Protein AF-A0A099F332-F1 (afdb_monomer_lite)

Structure (mmCIF, N/CA/C/O backbone):
data_AF-A0A099F332-F1
#
_entry.id   AF-A0A099F332-F1
#
loop_
_atom_site.group_PDB
_atom_site.id
_atom_site.type_symbol
_atom_site.label_atom_id
_atom_site.label_alt_id
_atom_site.label_comp_id
_atom_site.label_asym_id
_atom_site.label_entity_id
_atom_site.label_seq_id
_atom_site.pdbx_PDB_ins_code
_atom_site.Cartn_x
_atom_site.Cartn_y
_atom_site.Cartn_z
_atom_site.occupancy
_atom_site.B_iso_or_equiv
_atom_site.auth_seq_id
_atom_site.auth_comp_id
_atom_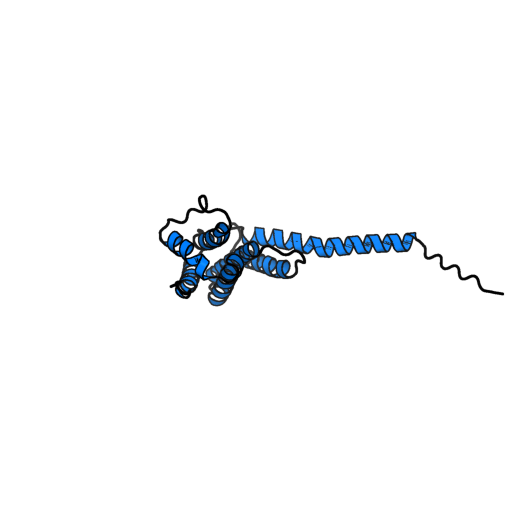site.auth_asym_id
_atom_site.auth_atom_id
_atom_site.pdbx_PDB_model_num
ATOM 1 N N . MET A 1 1 ? 42.361 -20.657 -58.021 1.00 53.88 1 MET A N 1
ATOM 2 C CA . MET A 1 1 ? 42.423 -19.259 -57.541 1.00 53.88 1 MET A CA 1
ATOM 3 C C . MET A 1 1 ? 41.518 -19.147 -56.319 1.00 53.88 1 MET A C 1
ATOM 5 O O . MET A 1 1 ? 40.319 -19.327 -56.491 1.00 53.88 1 MET A O 1
ATOM 9 N N . PRO A 1 2 ? 42.044 -18.979 -55.094 1.00 62.38 2 PRO A N 1
ATOM 10 C CA . PRO A 1 2 ? 41.198 -18.868 -53.909 1.00 62.38 2 PRO A CA 1
ATOM 11 C C . PRO A 1 2 ? 40.538 -17.484 -53.859 1.00 62.38 2 PRO A C 1
ATOM 13 O O . PRO A 1 2 ? 41.222 -16.461 -53.883 1.00 62.38 2 PRO A O 1
ATOM 16 N N . ALA A 1 3 ? 39.205 -17.461 -53.815 1.00 67.56 3 ALA A N 1
ATOM 17 C CA . ALA A 1 3 ? 38.423 -16.249 -53.619 1.00 67.56 3 ALA A CA 1
ATOM 18 C C . ALA A 1 3 ? 38.691 -15.701 -52.210 1.00 67.56 3 ALA A C 1
ATOM 20 O O . ALA A 1 3 ? 38.393 -16.351 -51.207 1.00 67.56 3 ALA A O 1
ATOM 21 N N . ARG A 1 4 ? 39.300 -14.516 -52.140 1.00 68.75 4 ARG A N 1
ATOM 22 C CA . ARG A 1 4 ? 39.545 -13.798 -50.890 1.00 68.75 4 ARG A CA 1
ATOM 23 C C . ARG A 1 4 ? 38.209 -13.193 -50.441 1.00 68.75 4 ARG A C 1
ATOM 25 O O . ARG A 1 4 ? 37.752 -12.207 -51.004 1.00 68.75 4 ARG A O 1
ATOM 32 N N . LEU A 1 5 ? 37.543 -13.851 -49.494 1.00 67.38 5 LEU A N 1
ATOM 33 C CA . LEU A 1 5 ? 36.341 -13.336 -48.840 1.00 67.38 5 LEU A CA 1
ATOM 34 C C . LEU A 1 5 ? 36.751 -12.255 -47.836 1.00 67.38 5 LEU A C 1
ATOM 36 O O . LEU A 1 5 ? 37.208 -12.555 -46.732 1.00 67.38 5 LEU A O 1
ATOM 40 N N . ASP A 1 6 ? 36.588 -10.995 -48.228 1.00 66.81 6 ASP A N 1
ATOM 41 C CA . ASP A 1 6 ? 36.755 -9.851 -47.336 1.00 66.81 6 ASP A CA 1
ATOM 42 C C . ASP A 1 6 ? 35.558 -9.771 -46.375 1.00 66.81 6 ASP A C 1
ATOM 44 O O . ASP A 1 6 ? 34.560 -9.092 -46.609 1.00 66.81 6 ASP A O 1
ATOM 48 N N . HIS A 1 7 ? 35.654 -10.492 -45.259 1.00 62.59 7 HIS A N 1
ATOM 49 C CA . HIS A 1 7 ? 34.724 -10.392 -44.133 1.00 62.59 7 HIS A CA 1
ATOM 50 C C . HIS A 1 7 ? 35.065 -9.195 -43.233 1.00 62.59 7 HIS A C 1
ATOM 52 O O . HIS A 1 7 ? 35.251 -9.336 -42.026 1.00 62.59 7 HIS A O 1
ATOM 58 N N . THR A 1 8 ? 35.150 -7.989 -43.794 1.00 69.06 8 THR A N 1
ATOM 59 C CA . THR A 1 8 ? 35.206 -6.759 -42.996 1.00 69.06 8 THR A CA 1
ATOM 60 C C . THR A 1 8 ? 33.786 -6.244 -42.802 1.00 69.06 8 THR A C 1
ATOM 62 O O . THR A 1 8 ? 33.283 -5.386 -43.523 1.00 69.06 8 THR A O 1
ATOM 65 N N . LEU A 1 9 ? 33.088 -6.787 -41.800 1.00 67.75 9 LEU A N 1
ATOM 66 C CA . LEU A 1 9 ? 31.866 -6.139 -41.329 1.00 67.75 9 LEU A CA 1
ATOM 67 C C . LEU A 1 9 ? 32.224 -4.704 -40.903 1.00 67.75 9 LEU A C 1
ATOM 69 O O . LEU A 1 9 ? 33.174 -4.522 -40.135 1.00 67.75 9 LEU A O 1
ATOM 73 N N . PRO A 1 10 ? 31.500 -3.673 -41.378 1.00 82.19 10 PRO A N 1
ATOM 74 C CA . PRO A 1 10 ? 31.839 -2.293 -41.077 1.00 82.19 10 PRO A CA 1
ATOM 75 C C . PRO A 1 10 ? 31.659 -2.068 -39.577 1.00 82.19 10 PRO A C 1
ATOM 77 O O . PRO A 1 10 ? 30.537 -2.019 -39.069 1.00 82.19 10 PRO A O 1
ATOM 80 N N . VAL A 1 11 ? 32.777 -1.920 -38.866 1.00 82.12 11 VAL A N 1
ATOM 81 C CA . VAL A 1 11 ? 32.850 -1.729 -37.407 1.00 82.12 11 VAL A CA 1
ATOM 82 C C . VAL A 1 11 ? 31.891 -0.626 -36.928 1.00 82.12 11 VAL A C 1
ATOM 84 O O . VAL A 1 11 ? 31.310 -0.727 -35.848 1.00 82.12 11 VAL A O 1
ATOM 87 N N . GLY A 1 12 ? 31.643 0.394 -37.759 1.00 87.62 12 GLY A N 1
ATOM 88 C CA . GLY A 1 12 ? 30.670 1.456 -37.487 1.00 87.62 12 GLY A CA 1
ATOM 89 C C . GLY A 1 12 ? 29.224 0.968 -37.324 1.00 87.62 12 GLY A C 1
ATOM 90 O O . GLY A 1 12 ? 28.530 1.420 -36.415 1.00 87.62 12 GLY A O 1
ATOM 91 N N . ARG A 1 13 ? 28.773 -0.002 -38.133 1.00 88.38 13 ARG A N 1
ATOM 92 C CA . ARG A 1 13 ? 27.402 -0.537 -38.062 1.00 88.38 13 ARG A CA 1
ATOM 93 C C . ARG A 1 13 ? 27.186 -1.321 -36.770 1.00 88.38 13 ARG A C 1
ATOM 95 O O . ARG A 1 13 ? 26.155 -1.155 -36.131 1.00 88.38 13 ARG A O 1
ATOM 102 N N . ILE A 1 14 ? 28.168 -2.123 -36.357 1.00 90.94 14 ILE A N 1
ATOM 103 C CA . ILE A 1 14 ? 28.090 -2.893 -35.106 1.00 90.94 14 ILE A CA 1
ATOM 104 C C . ILE A 1 14 ? 28.027 -1.943 -33.902 1.00 90.94 14 ILE A C 1
ATOM 106 O O . ILE A 1 14 ? 27.137 -2.078 -33.066 1.00 90.94 14 ILE A O 1
ATOM 110 N N . ARG A 1 15 ? 28.905 -0.930 -33.841 1.00 92.00 15 ARG A N 1
ATOM 111 C CA . ARG A 1 15 ? 28.905 0.067 -32.751 1.00 92.00 15 ARG A CA 1
ATOM 112 C C . ARG A 1 15 ? 27.580 0.823 -32.658 1.00 92.00 15 ARG A C 1
ATOM 114 O O . ARG A 1 15 ? 27.084 1.029 -31.555 1.00 92.00 15 ARG A O 1
ATOM 121 N N . PHE A 1 16 ? 26.991 1.192 -33.794 1.00 93.50 16 PHE A N 1
ATOM 122 C CA . PHE A 1 16 ? 25.680 1.839 -33.828 1.00 93.50 16 PHE A CA 1
ATOM 123 C C . PHE A 1 16 ? 24.588 0.967 -33.193 1.00 93.50 16 PHE A C 1
ATOM 125 O O . PHE A 1 16 ? 23.904 1.417 -32.276 1.00 93.50 16 PHE A O 1
ATOM 132 N N . TRP A 1 17 ? 24.462 -0.295 -33.613 1.00 95.25 17 TRP A N 1
ATOM 133 C CA . TRP A 1 17 ? 23.445 -1.198 -33.061 1.00 95.25 17 TRP A CA 1
ATOM 134 C C . TRP A 1 17 ? 23.666 -1.513 -31.581 1.00 95.25 17 TRP A C 1
ATOM 136 O O . TRP A 1 17 ? 22.691 -1.632 -30.844 1.00 95.25 17 TRP A O 1
ATOM 146 N N . LEU A 1 18 ? 24.920 -1.576 -31.124 1.00 96.62 18 LEU A N 1
ATOM 147 C CA . LEU A 1 18 ? 25.229 -1.709 -29.699 1.00 96.62 18 LEU A CA 1
ATOM 148 C C . LEU A 1 18 ? 24.744 -0.498 -28.892 1.00 96.62 18 LEU A C 1
ATOM 150 O O . LEU A 1 18 ? 24.136 -0.680 -27.841 1.00 96.62 18 LEU A O 1
ATOM 154 N N . MET A 1 19 ? 24.954 0.727 -29.387 1.00 97.25 19 MET A N 1
ATOM 155 C CA . MET A 1 19 ? 24.460 1.938 -28.718 1.00 97.25 19 MET A CA 1
ATOM 156 C C . MET A 1 19 ? 22.929 1.991 -28.687 1.00 97.25 19 MET A C 1
ATOM 158 O O . MET A 1 19 ? 22.351 2.287 -27.644 1.00 97.25 19 MET A O 1
ATOM 162 N N . VAL A 1 20 ? 22.268 1.655 -29.800 1.00 97.62 20 VAL A N 1
ATOM 163 C CA . VAL A 1 20 ? 20.799 1.581 -29.861 1.00 97.62 20 VAL A CA 1
ATOM 164 C C . VAL A 1 20 ? 20.272 0.521 -28.894 1.00 97.62 20 VAL A C 1
ATOM 166 O O . VAL A 1 20 ? 19.370 0.804 -28.110 1.00 97.62 20 VAL A O 1
ATOM 169 N N . GLY A 1 21 ? 20.865 -0.675 -28.892 1.00 97.25 21 GLY A N 1
ATOM 170 C CA . GLY A 1 21 ? 20.499 -1.749 -27.970 1.00 97.25 21 GLY A CA 1
ATOM 171 C C . GLY A 1 21 ? 20.653 -1.334 -26.507 1.00 97.25 21 GLY A C 1
ATOM 172 O O . GLY A 1 21 ? 19.733 -1.528 -25.716 1.00 97.25 21 GLY A O 1
ATOM 173 N N . ALA A 1 22 ? 21.769 -0.689 -26.154 1.00 97.00 22 ALA A N 1
ATOM 174 C CA . ALA A 1 22 ? 22.001 -0.173 -24.807 1.00 97.00 22 ALA A CA 1
ATOM 175 C C . ALA A 1 22 ? 20.971 0.897 -24.403 1.00 97.00 22 ALA A C 1
ATOM 177 O O . ALA A 1 22 ? 20.442 0.846 -23.293 1.00 97.00 22 ALA A O 1
ATOM 178 N N . ALA A 1 23 ? 20.637 1.828 -25.302 1.00 97.25 23 ALA A N 1
ATOM 179 C CA . ALA A 1 23 ? 19.633 2.860 -25.049 1.00 97.25 23 ALA A CA 1
ATOM 180 C C . ALA A 1 23 ? 18.226 2.268 -24.848 1.00 97.25 23 ALA A C 1
ATOM 182 O O . ALA A 1 23 ? 17.510 2.676 -23.932 1.00 97.25 23 ALA A O 1
ATOM 183 N N . VAL A 1 24 ? 17.843 1.273 -25.655 1.00 96.88 24 VAL A N 1
ATOM 184 C CA . VAL A 1 24 ? 16.559 0.569 -25.517 1.00 96.88 24 VAL A CA 1
ATOM 185 C C . VAL A 1 24 ? 16.496 -0.192 -24.195 1.00 96.88 24 VAL A C 1
ATOM 187 O O . VAL A 1 24 ? 15.514 -0.060 -23.466 1.00 96.88 24 VAL A O 1
ATOM 190 N N . LEU A 1 25 ? 17.545 -0.938 -23.839 1.00 94.94 25 LEU A N 1
ATOM 191 C CA . LEU A 1 25 ? 17.612 -1.649 -22.559 1.00 94.94 25 LEU A CA 1
ATOM 192 C C . LEU A 1 25 ? 17.530 -0.684 -21.373 1.00 94.94 25 LEU A C 1
ATOM 194 O O . LEU A 1 25 ? 16.776 -0.931 -20.433 1.00 94.94 25 LEU A O 1
ATOM 198 N N . PHE A 1 26 ? 18.246 0.440 -21.437 1.00 94.00 26 PHE A N 1
ATOM 199 C CA . PHE A 1 26 ? 18.165 1.478 -20.416 1.00 94.00 26 PHE A CA 1
ATOM 200 C C . PHE A 1 26 ? 16.735 2.012 -20.274 1.00 94.00 26 PHE A C 1
ATOM 202 O O . PHE A 1 26 ? 16.216 2.069 -19.161 1.00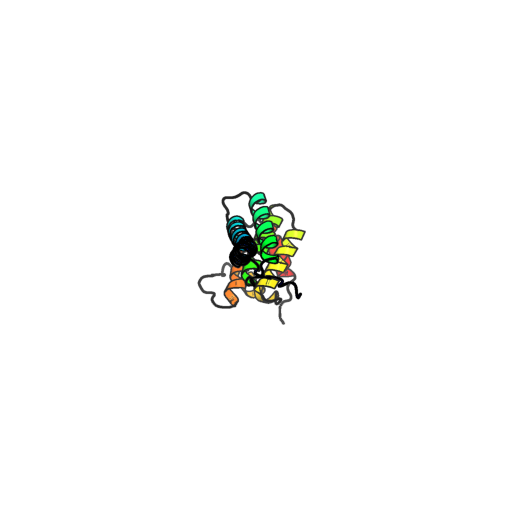 94.00 26 PHE A O 1
ATOM 209 N N . ALA A 1 27 ? 16.064 2.338 -21.382 1.00 94.12 27 ALA A N 1
ATOM 210 C CA . ALA A 1 27 ? 14.687 2.825 -21.356 1.00 94.12 27 ALA A CA 1
ATOM 211 C C . ALA A 1 27 ? 13.709 1.786 -20.778 1.00 94.12 27 ALA A C 1
ATOM 213 O O . ALA A 1 27 ? 12.870 2.137 -19.947 1.00 94.12 27 ALA A O 1
ATOM 214 N N . LEU A 1 28 ? 13.846 0.508 -21.154 1.00 91.06 28 LEU A N 1
ATOM 215 C CA . LEU A 1 28 ? 13.007 -0.585 -20.647 1.00 91.06 28 LEU A CA 1
ATOM 216 C C . LEU A 1 28 ? 13.169 -0.810 -19.141 1.00 91.06 28 LEU A C 1
ATOM 218 O O . LEU A 1 28 ? 12.212 -1.197 -18.479 1.00 91.06 28 LEU A O 1
ATOM 222 N N . VAL A 1 29 ? 14.354 -0.556 -18.588 1.00 88.88 29 VAL A N 1
ATOM 223 C CA . VAL A 1 29 ? 14.613 -0.683 -17.148 1.00 88.88 29 VAL A CA 1
ATOM 224 C C . VAL A 1 29 ? 14.202 0.579 -16.385 1.00 88.88 29 VAL A C 1
ATOM 226 O O . VAL A 1 29 ? 13.619 0.498 -15.302 1.00 88.88 29 VAL A O 1
ATOM 229 N N . TRP A 1 30 ? 14.495 1.756 -16.935 1.00 91.31 30 TRP A N 1
ATOM 230 C CA . TRP A 1 30 ? 14.353 3.028 -16.232 1.00 91.31 30 TRP A CA 1
ATOM 231 C C . TRP A 1 30 ? 12.918 3.563 -16.231 1.00 91.31 30 TRP A C 1
ATOM 233 O O . TRP A 1 30 ? 12.437 4.027 -15.191 1.00 91.31 30 TRP A O 1
ATOM 243 N N . LEU A 1 31 ? 12.202 3.456 -17.359 1.00 91.38 31 LEU A N 1
ATOM 244 C CA . LEU A 1 31 ? 10.838 3.979 -17.478 1.00 91.38 31 LEU A CA 1
ATOM 245 C C . LEU A 1 31 ? 9.870 3.324 -16.478 1.00 91.38 31 LEU A C 1
ATOM 247 O O . LEU A 1 31 ? 9.197 4.073 -15.767 1.00 91.38 31 LEU A O 1
ATOM 251 N N . PRO A 1 32 ? 9.830 1.984 -16.305 1.00 88.81 32 PRO A N 1
ATOM 252 C CA . PRO A 1 32 ? 8.969 1.366 -15.296 1.00 88.81 32 PRO A CA 1
ATOM 253 C C . PRO A 1 32 ? 9.286 1.839 -13.874 1.00 88.81 32 PRO A C 1
ATOM 255 O O . PRO A 1 32 ? 8.372 2.106 -13.093 1.00 88.81 32 PRO A O 1
ATOM 258 N N . GLY A 1 33 ? 10.570 2.006 -13.537 1.00 87.62 33 GLY A N 1
ATOM 259 C CA . GLY A 1 33 ? 10.988 2.511 -12.226 1.00 87.62 33 GLY A CA 1
ATOM 260 C C . GLY A 1 33 ? 10.442 3.914 -11.943 1.00 87.62 33 GLY A C 1
ATOM 261 O O . GLY A 1 33 ? 9.834 4.150 -10.895 1.00 87.62 33 GLY A O 1
ATOM 262 N N . MET A 1 34 ? 10.584 4.827 -12.906 1.00 90.75 34 MET A N 1
ATOM 263 C CA . MET A 1 34 ? 10.049 6.190 -12.814 1.00 90.75 34 MET A CA 1
ATOM 264 C C . MET A 1 34 ? 8.517 6.204 -12.748 1.00 90.75 34 MET A C 1
ATOM 266 O O . MET A 1 34 ? 7.937 6.915 -11.922 1.00 90.75 34 MET A O 1
ATOM 270 N N . THR A 1 35 ? 7.845 5.385 -13.562 1.00 90.44 35 THR A N 1
ATOM 271 C CA . THR A 1 35 ? 6.383 5.258 -13.543 1.00 90.44 35 THR A CA 1
ATOM 272 C C . THR A 1 35 ? 5.883 4.752 -12.191 1.00 90.44 35 THR A C 1
ATOM 274 O O . THR A 1 35 ? 4.964 5.349 -11.629 1.00 90.44 35 THR A O 1
ATOM 277 N N . ALA A 1 36 ? 6.500 3.711 -11.622 1.00 8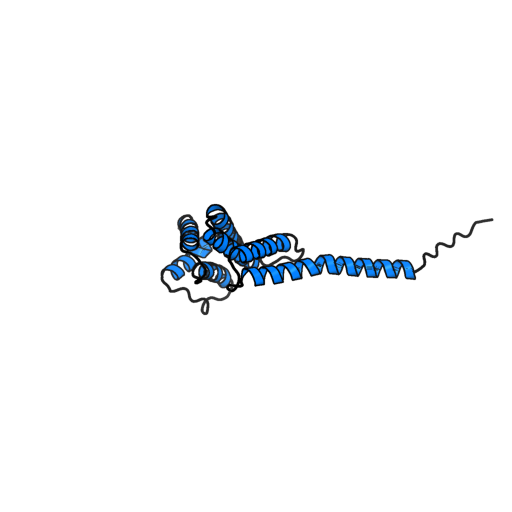9.31 36 ALA A N 1
ATOM 278 C CA . ALA A 1 36 ? 6.128 3.185 -10.308 1.00 89.31 36 ALA A CA 1
ATOM 279 C C . ALA A 1 36 ? 6.311 4.231 -9.198 1.00 89.31 36 ALA A C 1
ATOM 281 O O . ALA A 1 36 ? 5.439 4.384 -8.339 1.00 89.31 36 ALA A O 1
ATOM 282 N N . ALA A 1 37 ? 7.409 4.994 -9.236 1.00 89.38 37 ALA A N 1
ATOM 283 C CA . ALA A 1 37 ? 7.677 6.055 -8.270 1.00 89.38 37 ALA A CA 1
ATOM 284 C C . ALA A 1 37 ? 6.619 7.171 -8.332 1.00 89.38 37 ALA A C 1
ATOM 286 O O . ALA A 1 37 ? 6.060 7.565 -7.302 1.00 89.38 37 ALA A O 1
ATOM 287 N N . MET A 1 38 ? 6.286 7.643 -9.538 1.00 92.56 38 MET A N 1
ATOM 288 C CA . MET A 1 38 ? 5.254 8.667 -9.731 1.00 92.56 38 MET A CA 1
ATOM 289 C C . MET A 1 38 ? 3.861 8.163 -9.339 1.00 92.56 38 MET A C 1
ATOM 291 O O . MET A 1 38 ? 3.122 8.873 -8.653 1.00 92.56 38 MET A O 1
ATOM 295 N N . ALA A 1 39 ? 3.521 6.925 -9.703 1.00 93.69 39 ALA A N 1
ATOM 296 C CA . ALA A 1 39 ? 2.257 6.297 -9.337 1.00 93.69 39 ALA A CA 1
ATOM 297 C C . ALA A 1 39 ? 2.123 6.130 -7.812 1.00 93.69 39 ALA A C 1
ATOM 299 O O . ALA A 1 39 ? 1.087 6.472 -7.243 1.00 93.69 39 ALA A O 1
ATOM 300 N N . SER A 1 40 ? 3.189 5.711 -7.123 1.00 92.12 40 SER A N 1
ATOM 301 C CA . SER A 1 40 ? 3.213 5.574 -5.659 1.00 92.12 40 SER A CA 1
ATOM 302 C C . SER A 1 40 ? 3.019 6.917 -4.941 1.00 92.12 40 SER A C 1
ATOM 304 O O . SER A 1 40 ? 2.224 7.018 -4.000 1.00 92.12 40 SER A O 1
ATOM 306 N N . LYS A 1 41 ? 3.666 7.990 -5.423 1.00 93.88 41 LYS A N 1
ATOM 307 C CA . LYS A 1 41 ? 3.439 9.354 -4.911 1.00 93.88 41 LYS A CA 1
ATOM 308 C C . LYS A 1 41 ? 2.001 9.813 -5.164 1.00 93.88 41 LYS A C 1
ATOM 310 O O . LYS A 1 41 ? 1.376 10.408 -4.290 1.00 93.88 41 LYS A O 1
ATOM 315 N N . GLY A 1 42 ? 1.463 9.506 -6.342 1.00 93.88 42 GLY A N 1
ATOM 316 C CA . GLY A 1 42 ? 0.081 9.791 -6.710 1.00 93.88 42 GLY A CA 1
ATOM 317 C C . GLY A 1 42 ? -0.948 9.070 -5.831 1.00 93.88 42 GLY A C 1
ATOM 318 O O . GLY A 1 42 ? -1.921 9.687 -5.408 1.00 93.88 42 GLY A O 1
ATOM 319 N N . CYS A 1 43 ? -0.691 7.807 -5.485 1.00 94.44 43 CYS A N 1
ATOM 320 C CA . CYS A 1 43 ? -1.487 7.008 -4.549 1.00 94.44 43 CYS A CA 1
ATOM 321 C C . CYS A 1 43 ? -1.549 7.659 -3.148 1.00 94.44 43 CYS A C 1
ATOM 323 O O . CYS A 1 43 ? -2.594 7.667 -2.494 1.00 94.44 43 CYS A O 1
ATOM 325 N N . ALA A 1 44 ? -0.449 8.278 -2.705 1.00 93.31 44 ALA A N 1
ATOM 326 C CA . ALA A 1 44 ? -0.365 8.976 -1.419 1.00 93.31 44 ALA A CA 1
ATOM 327 C C . ALA A 1 44 ? -1.100 10.328 -1.382 1.00 93.31 44 ALA A C 1
ATOM 329 O O . ALA A 1 44 ? -1.398 10.823 -0.301 1.00 93.31 44 ALA A O 1
ATOM 330 N N . ASN A 1 45 ? -1.365 10.943 -2.536 1.00 94.25 45 ASN A N 1
ATOM 331 C CA . ASN A 1 45 ? -1.822 12.327 -2.610 1.00 94.25 45 ASN A CA 1
ATOM 332 C C . ASN A 1 45 ? -3.304 12.463 -2.214 1.00 94.25 45 ASN A C 1
ATOM 334 O O . ASN A 1 45 ? -4.183 12.059 -2.974 1.00 94.25 45 ASN A O 1
ATOM 338 N N . SER A 1 46 ? -3.570 13.064 -1.052 1.00 90.69 46 SER A N 1
ATOM 339 C CA . SER A 1 46 ? -4.919 13.298 -0.518 1.00 90.69 46 SER A CA 1
ATOM 340 C C . SER A 1 46 ? -5.721 14.359 -1.276 1.00 90.69 46 SER A C 1
ATOM 342 O O . SER A 1 46 ? -6.937 14.391 -1.150 1.00 90.69 46 SER A O 1
ATOM 344 N N . ALA A 1 47 ? -5.083 15.192 -2.105 1.00 95.00 47 ALA A N 1
ATOM 345 C CA . ALA A 1 47 ? -5.781 16.198 -2.908 1.00 95.00 47 ALA A CA 1
ATOM 346 C C . ALA A 1 47 ? -6.524 15.604 -4.121 1.00 95.00 47 ALA A C 1
ATOM 348 O O . ALA A 1 47 ? -7.201 16.327 -4.848 1.00 95.00 47 ALA A O 1
ATOM 349 N N . LYS A 1 48 ? -6.364 14.302 -4.397 1.00 94.81 48 LYS A N 1
ATOM 350 C CA . LYS A 1 48 ? -7.010 13.619 -5.526 1.00 94.81 48 LYS A CA 1
ATOM 351 C C . LYS A 1 48 ? -8.226 12.811 -5.051 1.00 94.81 48 LYS A C 1
ATOM 353 O O . LYS A 1 48 ? -8.167 12.242 -3.966 1.00 94.81 48 LYS A O 1
ATOM 358 N N . PRO A 1 49 ? -9.274 12.659 -5.883 1.00 95.94 49 PRO A N 1
ATOM 359 C CA . PRO A 1 49 ? -10.391 11.762 -5.582 1.00 95.94 49 PRO A CA 1
ATOM 360 C C . PRO A 1 49 ? -9.939 10.308 -5.385 1.00 95.94 49 PRO A C 1
ATOM 362 O O . PRO A 1 49 ? -9.023 9.843 -6.074 1.00 95.94 49 PRO A O 1
ATOM 365 N N . ASP A 1 50 ? -10.619 9.564 -4.510 1.00 93.62 50 ASP A N 1
ATOM 366 C CA . ASP A 1 50 ? -10.233 8.198 -4.126 1.00 93.62 50 ASP A CA 1
ATOM 367 C C . ASP A 1 50 ? -10.181 7.217 -5.307 1.00 93.62 50 ASP A C 1
ATOM 369 O O . ASP A 1 50 ? -9.241 6.430 -5.397 1.00 93.62 50 ASP A O 1
ATOM 373 N N . ALA A 1 51 ? -11.089 7.323 -6.284 1.00 95.50 51 ALA A N 1
ATOM 374 C CA . ALA A 1 51 ? -11.048 6.495 -7.495 1.00 95.50 51 ALA A CA 1
ATOM 375 C C . ALA A 1 51 ? -9.761 6.710 -8.318 1.00 95.50 51 ALA A C 1
ATOM 377 O O . ALA A 1 51 ? -9.159 5.763 -8.829 1.00 95.50 51 ALA A O 1
ATOM 378 N N . THR A 1 52 ? -9.293 7.958 -8.419 1.00 96.75 52 THR A N 1
ATOM 379 C CA . THR A 1 52 ? -8.035 8.290 -9.104 1.00 96.75 52 THR A CA 1
ATOM 380 C C . THR A 1 52 ? -6.839 7.773 -8.315 1.00 96.75 52 THR A C 1
ATOM 382 O O . THR A 1 52 ? -5.906 7.221 -8.900 1.00 96.75 52 THR A O 1
ATOM 385 N N . ARG A 1 53 ? -6.868 7.910 -6.984 1.00 95.88 53 ARG A N 1
ATOM 386 C CA . ARG A 1 53 ? -5.823 7.367 -6.106 1.00 95.88 53 ARG A CA 1
ATOM 387 C C . ARG A 1 53 ? -5.740 5.852 -6.242 1.00 95.88 53 ARG A C 1
ATOM 389 O O . ARG A 1 53 ? -4.640 5.344 -6.423 1.00 95.88 53 ARG A O 1
ATOM 396 N N . LEU A 1 54 ? -6.875 5.153 -6.263 1.00 97.06 54 LEU A N 1
ATOM 397 C CA . LEU A 1 54 ? -6.930 3.705 -6.438 1.00 97.06 54 LEU A CA 1
ATOM 398 C C . LEU A 1 54 ? -6.289 3.259 -7.761 1.00 97.06 54 LEU A C 1
ATOM 400 O O . LEU A 1 54 ? -5.451 2.358 -7.763 1.00 97.06 54 LEU A O 1
ATOM 404 N N . ARG A 1 55 ? -6.586 3.938 -8.879 1.00 96.81 55 ARG A N 1
ATOM 405 C CA . ARG A 1 55 ? -5.928 3.672 -10.176 1.00 96.81 55 ARG A CA 1
ATOM 406 C C . ARG A 1 55 ? -4.408 3.831 -10.096 1.00 96.81 55 ARG A C 1
ATOM 408 O O . ARG A 1 55 ? -3.676 3.004 -10.633 1.00 96.81 55 ARG A O 1
ATOM 415 N N . LEU A 1 56 ? -3.933 4.863 -9.399 1.00 96.38 56 LEU A N 1
ATOM 416 C CA . LEU A 1 56 ? -2.501 5.109 -9.204 1.00 96.38 56 LEU A CA 1
ATOM 417 C C . LEU A 1 56 ? -1.859 4.057 -8.290 1.00 96.38 56 LEU A C 1
ATOM 419 O O . LEU A 1 56 ? -0.760 3.595 -8.585 1.00 96.38 56 LEU A O 1
ATOM 423 N N . CYS A 1 57 ? -2.543 3.618 -7.230 1.00 96.12 57 CYS A N 1
ATOM 424 C CA . CYS A 1 57 ? -2.075 2.511 -6.396 1.00 96.12 57 CYS A CA 1
ATOM 425 C C . CYS A 1 57 ? -1.993 1.208 -7.214 1.00 96.12 57 CYS A C 1
ATOM 427 O O . CYS A 1 57 ? -0.980 0.516 -7.153 1.00 96.12 57 CYS A O 1
ATOM 429 N N . ASN A 1 58 ? -3.002 0.909 -8.041 1.00 96.44 58 ASN A N 1
ATOM 430 C CA . ASN A 1 58 ? -3.007 -0.253 -8.935 1.00 96.44 58 ASN A CA 1
ATOM 431 C C . ASN A 1 58 ? -1.855 -0.220 -9.942 1.00 96.44 58 ASN A C 1
ATOM 433 O O . ASN A 1 58 ? -1.159 -1.221 -10.099 1.00 96.44 58 ASN A O 1
ATOM 437 N N . ALA A 1 59 ? -1.599 0.933 -10.565 1.00 94.25 59 ALA A N 1
ATOM 438 C CA . ALA A 1 59 ? -0.446 1.113 -11.441 1.00 94.25 59 ALA A CA 1
ATOM 439 C C . ALA A 1 59 ? 0.879 0.905 -10.687 1.00 94.25 59 ALA A C 1
ATOM 441 O O . ALA A 1 59 ? 1.764 0.213 -11.183 1.00 94.25 59 ALA A O 1
ATOM 442 N N . ALA A 1 60 ? 1.006 1.441 -9.469 1.00 93.81 60 ALA A N 1
ATOM 443 C CA . ALA A 1 60 ? 2.204 1.269 -8.650 1.00 93.81 60 ALA A CA 1
ATOM 444 C C . ALA A 1 60 ? 2.456 -0.207 -8.288 1.00 93.81 60 ALA A C 1
ATOM 446 O O . ALA A 1 60 ? 3.584 -0.681 -8.423 1.00 93.81 60 ALA A O 1
ATOM 447 N N . VAL A 1 61 ? 1.414 -0.946 -7.882 1.00 93.12 61 VAL A N 1
ATOM 448 C CA . VAL A 1 61 ? 1.510 -2.385 -7.578 1.00 93.12 61 VAL A CA 1
ATOM 449 C C . VAL A 1 61 ? 1.856 -3.190 -8.830 1.00 93.12 61 VAL A C 1
ATOM 451 O O . VAL A 1 61 ? 2.756 -4.028 -8.784 1.00 93.12 61 VAL A O 1
ATOM 454 N N . ALA A 1 62 ? 1.169 -2.927 -9.944 1.00 92.88 62 ALA A N 1
ATOM 455 C CA . ALA A 1 62 ? 1.373 -3.646 -11.195 1.00 92.88 62 ALA A CA 1
ATOM 456 C C . ALA A 1 62 ? 2.796 -3.449 -11.725 1.00 92.88 62 ALA A C 1
ATOM 458 O O . ALA A 1 62 ? 3.506 -4.424 -11.948 1.00 92.88 62 ALA A O 1
ATOM 459 N N . VAL A 1 63 ? 3.244 -2.198 -11.859 1.00 89.69 63 VAL A N 1
ATOM 460 C CA . VAL A 1 63 ? 4.571 -1.883 -12.407 1.00 89.69 63 VAL A CA 1
ATOM 461 C C . VAL A 1 63 ? 5.677 -2.361 -11.474 1.00 89.69 63 VAL A C 1
ATOM 463 O O . VAL A 1 63 ? 6.660 -2.942 -11.929 1.00 89.69 63 VAL A O 1
ATOM 466 N N . GLY A 1 64 ? 5.522 -2.174 -10.162 1.00 87.00 64 GLY A N 1
ATOM 467 C CA . GLY A 1 64 ? 6.555 -2.597 -9.229 1.00 87.00 64 GLY A CA 1
ATOM 468 C C . GLY A 1 64 ? 6.717 -4.125 -9.149 1.00 87.00 64 GLY A C 1
ATOM 469 O O . GLY A 1 64 ? 7.780 -4.582 -8.747 1.00 87.00 64 GLY A O 1
ATOM 470 N N . ARG A 1 65 ? 5.709 -4.928 -9.530 1.00 85.00 65 ARG A N 1
ATOM 471 C CA . ARG A 1 65 ? 5.843 -6.397 -9.602 1.00 85.00 65 ARG A CA 1
ATOM 472 C C . ARG A 1 65 ? 6.815 -6.840 -10.699 1.00 85.00 65 ARG A C 1
ATOM 474 O O . ARG A 1 65 ? 7.407 -7.908 -10.583 1.00 85.00 65 ARG A O 1
ATOM 481 N N . PHE A 1 66 ? 6.976 -6.023 -11.738 1.00 82.00 66 PHE A N 1
ATOM 482 C CA . PHE A 1 66 ? 7.893 -6.271 -12.851 1.00 82.00 66 PHE A CA 1
ATOM 483 C C . PHE A 1 66 ? 9.249 -5.589 -12.679 1.00 82.00 66 PHE A C 1
ATOM 485 O O . PHE A 1 66 ? 10.113 -5.739 -13.542 1.00 82.00 66 PHE A O 1
ATOM 492 N N . SER A 1 67 ? 9.462 -4.824 -11.602 1.00 75.38 67 SER A N 1
ATOM 493 C CA . SER A 1 67 ? 10.754 -4.180 -11.421 1.00 75.38 67 SER A CA 1
ATOM 494 C C . SER A 1 67 ? 11.810 -5.245 -11.113 1.00 75.38 67 SER A C 1
ATOM 496 O O . SER A 1 67 ? 11.704 -6.029 -10.171 1.00 75.38 67 SER A O 1
ATOM 498 N N . ILE A 1 68 ? 12.859 -5.276 -11.937 1.00 76.25 68 ILE A N 1
ATOM 499 C CA . ILE A 1 68 ? 14.037 -6.130 -11.716 1.00 76.25 68 ILE A CA 1
ATOM 500 C C . ILE A 1 68 ? 14.789 -5.747 -10.432 1.00 76.25 68 ILE A C 1
ATOM 502 O O . ILE A 1 68 ? 15.599 -6.513 -9.913 1.00 76.25 68 ILE A O 1
ATOM 506 N N . PHE A 1 69 ? 14.511 -4.557 -9.900 1.00 75.19 69 PHE A N 1
ATOM 507 C CA . PHE A 1 69 ? 15.053 -4.072 -8.645 1.00 75.19 69 PHE A CA 1
ATOM 508 C C . PHE A 1 69 ? 14.203 -4.594 -7.492 1.00 75.19 69 PHE A C 1
ATOM 510 O O . PHE A 1 69 ? 13.024 -4.253 -7.385 1.00 75.19 69 PHE A O 1
ATOM 517 N N . ARG A 1 70 ? 14.808 -5.385 -6.595 1.00 76.94 70 ARG A N 1
ATOM 518 C CA . ARG A 1 70 ? 14.160 -5.824 -5.351 1.00 76.94 70 ARG A CA 1
ATOM 519 C C . ARG A 1 70 ? 13.688 -4.600 -4.575 1.00 76.94 70 ARG A C 1
ATOM 521 O O . ARG A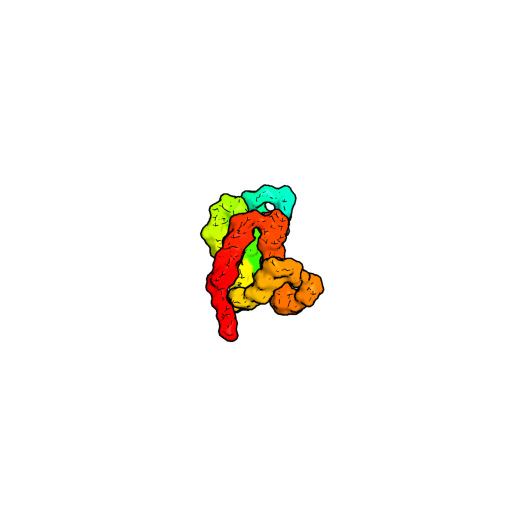 1 70 ? 14.464 -3.937 -3.893 1.00 76.94 70 ARG A O 1
ATOM 528 N N . THR A 1 71 ? 12.405 -4.297 -4.699 1.00 77.81 71 THR A N 1
ATOM 529 C CA . THR A 1 71 ? 11.790 -3.235 -3.917 1.00 77.81 71 THR A CA 1
ATOM 530 C C . THR A 1 71 ? 11.657 -3.744 -2.493 1.00 77.81 71 THR A C 1
ATOM 532 O O . THR A 1 71 ? 11.227 -4.875 -2.270 1.00 77.81 71 THR A O 1
ATOM 535 N N . GLU A 1 72 ? 12.041 -2.920 -1.525 1.00 89.31 72 GLU A N 1
ATOM 536 C CA . GLU A 1 72 ? 11.960 -3.300 -0.120 1.00 89.31 72 GLU A CA 1
ATOM 537 C C . GLU A 1 72 ? 10.507 -3.673 0.245 1.00 89.31 72 GLU A C 1
ATOM 539 O O . GLU A 1 72 ? 9.596 -2.873 -0.013 1.00 89.31 72 GLU A O 1
ATOM 544 N N . PRO A 1 73 ? 10.260 -4.857 0.842 1.00 92.25 73 PRO A N 1
ATOM 545 C CA . PRO A 1 73 ? 8.907 -5.359 1.089 1.00 92.25 73 PRO A CA 1
ATOM 546 C C . PRO A 1 73 ? 7.997 -4.364 1.819 1.00 92.25 73 PRO A C 1
ATOM 548 O O . PRO A 1 73 ? 6.842 -4.175 1.439 1.00 92.25 73 PRO A O 1
ATOM 551 N N . HIS A 1 74 ? 8.539 -3.631 2.792 1.00 93.19 74 HIS A N 1
ATOM 552 C CA . HIS A 1 74 ? 7.788 -2.645 3.565 1.00 93.19 74 HIS A CA 1
ATOM 553 C C . HIS A 1 74 ? 7.287 -1.450 2.728 1.00 93.19 74 HIS A C 1
ATOM 555 O O . HIS A 1 74 ? 6.234 -0.887 3.031 1.00 93.19 74 HIS A O 1
ATOM 561 N N . LYS A 1 75 ? 7.988 -1.053 1.652 1.00 91.44 75 LYS A N 1
ATOM 562 C CA . LYS A 1 75 ? 7.516 0.004 0.735 1.00 91.44 75 LYS A CA 1
ATOM 563 C C . LYS A 1 75 ? 6.295 -0.470 -0.037 1.00 91.44 75 LYS A C 1
ATOM 565 O O . LYS A 1 75 ? 5.321 0.268 -0.164 1.00 91.44 75 LYS A O 1
ATOM 570 N N . PHE A 1 76 ? 6.326 -1.720 -0.488 1.00 93.12 76 PHE A N 1
ATOM 571 C CA . PHE A 1 76 ? 5.180 -2.361 -1.117 1.00 93.12 76 PHE A CA 1
ATOM 572 C C . PHE A 1 76 ? 4.010 -2.531 -0.159 1.00 93.12 76 PHE A C 1
ATOM 574 O O . PHE A 1 76 ? 2.878 -2.243 -0.537 1.00 93.12 76 PHE A O 1
ATOM 581 N N . GLY A 1 77 ? 4.278 -2.938 1.083 1.00 95.69 77 GLY A N 1
ATOM 582 C CA . GLY A 1 77 ? 3.247 -3.054 2.108 1.00 95.69 77 GLY A CA 1
ATOM 583 C C . GLY A 1 77 ? 2.494 -1.741 2.319 1.00 95.69 77 GLY A C 1
ATOM 584 O O . GLY A 1 77 ? 1.272 -1.742 2.371 1.00 95.69 77 GLY A O 1
ATOM 585 N N . GLN A 1 78 ? 3.178 -0.593 2.298 1.00 95.56 78 GLN A N 1
ATOM 586 C CA . GLN A 1 78 ? 2.494 0.706 2.349 1.00 95.56 78 GLN A CA 1
ATOM 587 C C . GLN A 1 78 ? 1.599 0.977 1.132 1.00 95.56 78 GLN A C 1
ATOM 589 O O . GLN A 1 78 ? 0.552 1.602 1.280 1.00 95.56 78 GLN A O 1
ATOM 594 N N . ILE A 1 79 ? 1.991 0.545 -0.070 1.00 95.94 79 ILE A N 1
ATOM 595 C CA . ILE A 1 79 ? 1.157 0.715 -1.270 1.00 95.94 79 ILE A CA 1
ATOM 596 C C . ILE A 1 79 ? -0.090 -0.171 -1.166 1.00 95.94 79 ILE A C 1
ATOM 598 O O . ILE A 1 79 ? -1.187 0.321 -1.419 1.00 95.94 79 ILE A O 1
ATOM 602 N N . TYR A 1 80 ? 0.063 -1.431 -0.742 1.00 97.75 80 TYR A N 1
ATOM 603 C CA . TYR A 1 80 ? -1.063 -2.335 -0.490 1.00 97.75 80 TYR A CA 1
ATOM 604 C C . TYR A 1 80 ? -1.997 -1.790 0.592 1.00 97.75 80 TYR A C 1
ATOM 606 O O . TYR A 1 80 ? -3.198 -1.736 0.371 1.00 97.75 80 TYR A O 1
ATOM 614 N N . MET A 1 81 ? -1.465 -1.288 1.711 1.00 98.06 81 MET A N 1
ATOM 615 C CA . MET A 1 81 ? -2.284 -0.693 2.772 1.00 98.06 81 MET A CA 1
ATOM 616 C C . MET A 1 81 ? -3.099 0.490 2.254 1.00 98.06 81 MET A C 1
ATOM 618 O O . MET A 1 81 ? -4.312 0.540 2.435 1.00 98.06 81 MET A O 1
ATOM 622 N N . ARG A 1 82 ? -2.458 1.421 1.538 1.00 97.06 82 ARG A N 1
ATOM 623 C CA . ARG A 1 82 ? -3.166 2.554 0.930 1.00 97.06 82 ARG A CA 1
ATOM 624 C C . ARG A 1 82 ? -4.226 2.089 -0.053 1.00 97.06 82 ARG A C 1
ATOM 626 O O . ARG A 1 82 ? -5.319 2.641 -0.025 1.00 97.06 82 ARG A O 1
ATOM 633 N N . ARG A 1 83 ? -3.917 1.102 -0.899 1.00 97.81 83 ARG A N 1
ATOM 634 C CA . ARG A 1 83 ? -4.889 0.523 -1.828 1.00 97.81 83 ARG A CA 1
ATOM 635 C C . ARG A 1 83 ? -6.093 -0.028 -1.068 1.00 97.81 83 ARG A C 1
ATOM 637 O O . ARG A 1 83 ? -7.203 0.396 -1.364 1.00 97.81 83 ARG A O 1
ATOM 644 N N . GLY A 1 84 ? -5.863 -0.835 -0.035 1.00 98.06 84 GLY A N 1
ATOM 645 C CA . GLY A 1 84 ? -6.921 -1.409 0.789 1.00 98.06 84 GLY A CA 1
ATOM 646 C C . GLY A 1 84 ? -7.796 -0.355 1.467 1.00 98.06 84 GLY A C 1
ATOM 647 O O . GLY A 1 84 ? -9.017 -0.457 1.427 1.00 98.06 84 GLY A O 1
ATOM 648 N N . ILE A 1 85 ? -7.207 0.722 2.000 1.00 97.88 85 ILE A N 1
ATOM 649 C CA . ILE A 1 85 ? -7.980 1.852 2.546 1.00 97.88 85 ILE A CA 1
ATOM 650 C C . ILE A 1 85 ? -8.883 2.469 1.462 1.00 97.88 85 ILE A C 1
ATOM 652 O O . ILE A 1 85 ? -10.051 2.742 1.728 1.00 97.88 85 ILE A O 1
ATOM 656 N N . ARG A 1 86 ? -8.387 2.665 0.229 1.00 97.50 86 ARG A N 1
ATOM 657 C CA . ARG A 1 86 ? -9.218 3.207 -0.867 1.00 97.50 86 ARG A CA 1
ATOM 658 C C . ARG A 1 86 ? -10.309 2.243 -1.307 1.00 97.50 86 ARG A C 1
ATOM 660 O O . ARG A 1 86 ? -11.426 2.692 -1.533 1.00 97.50 86 ARG A O 1
ATOM 667 N N . GLU A 1 87 ? -10.009 0.953 -1.410 1.00 98.31 87 GLU A N 1
ATOM 668 C CA . GLU A 1 87 ? -11.010 -0.071 -1.723 1.00 98.31 87 GLU A CA 1
ATOM 669 C C . GLU A 1 87 ? -12.137 -0.049 -0.677 1.00 98.31 87 GLU A C 1
ATOM 671 O O . GLU A 1 87 ? -13.311 0.030 -1.034 1.00 98.31 87 GLU A O 1
ATOM 676 N N . ALA A 1 88 ? -11.800 0.027 0.615 1.00 98.06 88 ALA A N 1
ATOM 677 C CA . ALA A 1 88 ? -12.791 0.124 1.686 1.00 98.06 88 ALA A CA 1
ATOM 678 C C . ALA A 1 88 ? -13.597 1.433 1.633 1.00 98.06 88 ALA A C 1
ATOM 680 O O . ALA A 1 88 ? -14.819 1.407 1.799 1.00 98.06 88 ALA A O 1
ATOM 681 N N . ASN A 1 89 ? -12.945 2.569 1.353 1.00 96.44 89 ASN A N 1
ATOM 682 C CA . ASN A 1 89 ? -13.627 3.855 1.163 1.00 96.44 89 ASN A CA 1
ATOM 683 C C . ASN A 1 89 ? -14.658 3.785 0.021 1.00 96.44 89 ASN A C 1
ATOM 685 O O . ASN A 1 89 ? -15.741 4.358 0.134 1.00 96.44 89 ASN A O 1
ATOM 689 N N . LEU A 1 90 ? -14.352 3.046 -1.049 1.00 97.25 90 LEU A N 1
ATOM 690 C CA . LEU A 1 90 ? -15.252 2.822 -2.185 1.00 97.25 90 LEU A CA 1
ATOM 691 C C . LEU A 1 90 ? -16.295 1.716 -1.936 1.00 97.25 90 LEU A C 1
ATOM 693 O O . LEU A 1 90 ? -17.192 1.536 -2.754 1.00 97.25 90 LEU A O 1
ATOM 697 N N . GLY A 1 91 ? -16.232 1.015 -0.799 1.00 97.50 91 GLY A N 1
ATOM 698 C CA . GLY A 1 91 ? -17.167 -0.052 -0.426 1.00 97.50 91 GLY A CA 1
ATOM 699 C C . GLY A 1 91 ? -16.759 -1.457 -0.880 1.00 97.50 91 GLY A C 1
ATOM 700 O O . GLY A 1 91 ? -17.523 -2.397 -0.686 1.00 97.50 91 GLY A O 1
ATOM 701 N N . HIS A 1 92 ? -15.564 -1.632 -1.443 1.00 98.00 92 HIS A N 1
ATOM 702 C CA . HIS A 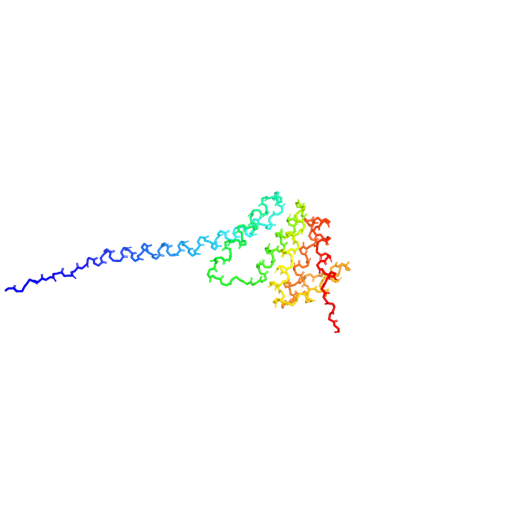1 92 ? -15.025 -2.930 -1.851 1.00 98.00 92 HIS A CA 1
ATOM 703 C C . HIS A 1 92 ? -14.317 -3.631 -0.676 1.00 98.00 92 HIS A C 1
ATOM 705 O O . HIS A 1 92 ? -13.095 -3.790 -0.660 1.00 98.00 92 HIS A O 1
ATOM 711 N N . THR A 1 93 ? -15.083 -4.031 0.342 1.00 97.81 93 THR A N 1
ATOM 712 C CA . THR A 1 93 ? -14.545 -4.540 1.617 1.00 97.81 93 THR A CA 1
ATOM 713 C C . THR A 1 93 ? -13.651 -5.777 1.466 1.00 97.81 93 THR A C 1
ATOM 715 O O . THR A 1 93 ? -12.575 -5.816 2.058 1.00 97.81 93 THR A O 1
ATOM 718 N N . ASP A 1 94 ? -14.027 -6.761 0.646 1.00 98.12 94 ASP A N 1
ATOM 719 C CA . ASP A 1 94 ? -13.232 -7.992 0.494 1.00 98.12 94 ASP A CA 1
ATOM 720 C C . ASP A 1 94 ? -11.864 -7.720 -0.145 1.00 98.12 94 ASP A C 1
ATOM 722 O O . ASP A 1 94 ? -10.831 -8.215 0.318 1.00 98.12 94 ASP A O 1
ATOM 726 N N . ALA A 1 95 ? -11.842 -6.868 -1.177 1.00 98.12 95 ALA A N 1
ATOM 727 C CA . ALA A 1 95 ? -10.608 -6.419 -1.814 1.00 98.12 95 ALA A CA 1
ATOM 728 C C . ALA A 1 95 ? -9.730 -5.639 -0.825 1.00 98.12 95 ALA A C 1
ATOM 730 O O . ALA A 1 95 ? -8.516 -5.852 -0.766 1.00 98.12 95 ALA A O 1
ATOM 731 N N . ALA A 1 96 ? -10.350 -4.793 0.003 1.00 98.44 96 ALA A N 1
ATOM 732 C CA . ALA A 1 96 ? -9.657 -4.051 1.043 1.00 98.44 96 ALA A CA 1
ATOM 733 C C . ALA A 1 96 ? -8.975 -4.964 2.065 1.00 98.44 96 ALA A C 1
ATOM 735 O O . ALA A 1 96 ? -7.794 -4.776 2.362 1.00 98.44 96 ALA A O 1
ATOM 736 N N . ILE A 1 97 ? -9.691 -5.972 2.570 1.00 98.31 97 ILE A N 1
ATOM 737 C CA . ILE A 1 97 ? -9.157 -6.923 3.550 1.00 98.31 97 ILE A CA 1
ATOM 738 C C . ILE A 1 97 ? -7.987 -7.706 2.953 1.00 98.31 97 ILE A C 1
ATOM 740 O O . ILE A 1 97 ? -6.941 -7.837 3.595 1.00 98.31 97 ILE A O 1
ATOM 744 N N . ALA A 1 98 ? -8.126 -8.190 1.715 1.00 98.31 98 ALA A N 1
ATOM 745 C CA . ALA A 1 98 ? -7.059 -8.909 1.025 1.00 98.31 98 ALA A CA 1
ATOM 746 C C . ALA A 1 98 ? -5.780 -8.060 0.909 1.00 98.31 98 ALA A C 1
ATOM 748 O O . ALA A 1 98 ? -4.677 -8.537 1.194 1.00 98.31 98 ALA A O 1
ATOM 749 N N . ASP A 1 99 ? -5.926 -6.783 0.561 1.00 98.38 99 ASP A N 1
ATOM 750 C CA . ASP A 1 99 ? -4.811 -5.847 0.460 1.00 98.38 99 ASP A CA 1
ATOM 751 C C . ASP A 1 99 ? -4.170 -5.508 1.796 1.00 98.38 99 ASP A C 1
ATOM 753 O O . ASP A 1 99 ? -2.943 -5.501 1.909 1.00 98.38 99 ASP A O 1
ATOM 757 N N . MET A 1 100 ? -4.976 -5.241 2.820 1.00 98.44 100 MET A N 1
ATOM 758 C CA . MET A 1 100 ? -4.473 -4.939 4.155 1.00 98.44 100 MET A CA 1
ATOM 759 C C . MET A 1 100 ? -3.737 -6.144 4.754 1.00 98.44 100 MET A C 1
ATOM 761 O O . MET A 1 100 ? -2.655 -5.969 5.314 1.00 98.44 100 MET A O 1
ATOM 765 N N . ARG A 1 101 ? -4.237 -7.374 4.564 1.00 98.06 101 ARG A N 1
ATOM 766 C CA . ARG A 1 101 ? -3.517 -8.600 4.956 1.00 98.06 101 ARG A CA 1
ATOM 767 C C . ARG A 1 101 ? -2.187 -8.714 4.221 1.00 98.06 101 ARG A C 1
ATOM 769 O O . ARG A 1 101 ? -1.145 -8.888 4.850 1.00 98.06 101 ARG A O 1
ATOM 776 N N . ARG A 1 102 ? -2.189 -8.502 2.900 1.00 97.69 102 ARG A N 1
ATOM 777 C CA . ARG A 1 102 ? -0.948 -8.516 2.118 1.00 97.69 102 ARG A CA 1
ATOM 778 C C . ARG A 1 102 ? 0.037 -7.453 2.598 1.00 97.69 102 ARG A C 1
ATOM 780 O O . ARG A 1 102 ? 1.242 -7.693 2.616 1.00 97.69 102 ARG A O 1
ATOM 787 N N . ALA A 1 103 ? -0.454 -6.285 2.993 1.00 97.75 103 ALA A N 1
ATOM 788 C CA . ALA A 1 103 ? 0.365 -5.220 3.541 1.00 97.75 103 ALA A CA 1
ATOM 789 C C . ALA A 1 103 ? 1.046 -5.624 4.857 1.00 97.75 103 ALA A C 1
ATOM 791 O O . ALA A 1 103 ? 2.247 -5.387 5.016 1.00 97.75 103 ALA A O 1
ATOM 792 N N . VAL A 1 104 ? 0.298 -6.271 5.757 1.00 97.38 104 VAL A N 1
ATOM 793 C CA . VAL A 1 104 ? 0.816 -6.820 7.017 1.00 97.38 104 VAL A CA 1
ATOM 794 C C . VAL A 1 104 ? 1.886 -7.876 6.743 1.00 97.38 104 VAL A C 1
ATOM 796 O O . VAL A 1 104 ? 2.981 -7.777 7.299 1.00 97.38 104 VAL A O 1
ATOM 799 N N . ASP A 1 105 ? 1.640 -8.822 5.834 1.00 96.44 105 ASP A N 1
ATOM 800 C CA . ASP A 1 105 ? 2.617 -9.860 5.474 1.00 96.44 105 ASP A CA 1
ATOM 801 C C . ASP A 1 105 ? 3.932 -9.255 4.971 1.00 96.44 105 ASP A C 1
ATOM 803 O O . ASP A 1 105 ? 5.019 -9.638 5.408 1.00 96.44 105 ASP A O 1
ATOM 807 N N . MET A 1 106 ? 3.832 -8.272 4.070 1.00 95.38 106 MET A N 1
ATOM 808 C CA . MET A 1 106 ? 4.988 -7.629 3.441 1.00 95.38 106 MET A CA 1
ATOM 809 C C . MET A 1 106 ? 5.824 -6.817 4.436 1.00 95.38 106 MET A C 1
ATOM 811 O O . MET A 1 106 ? 7.039 -6.721 4.280 1.00 95.38 106 MET A O 1
ATOM 815 N N . VAL A 1 107 ? 5.193 -6.217 5.448 1.00 95.88 107 VAL A N 1
ATOM 816 C CA . VAL A 1 107 ? 5.879 -5.397 6.457 1.00 95.88 107 VAL A CA 1
ATOM 817 C C . VAL A 1 107 ? 6.460 -6.237 7.591 1.00 95.88 107 VAL A C 1
ATOM 819 O O . VAL A 1 107 ? 7.532 -5.918 8.098 1.00 95.88 107 VAL A O 1
ATOM 822 N N . THR A 1 108 ? 5.777 -7.309 7.986 1.00 94.88 108 THR A N 1
ATOM 823 C CA . THR A 1 108 ? 6.179 -8.147 9.129 1.00 94.88 108 THR A CA 1
ATOM 824 C C . THR A 1 108 ? 7.062 -9.334 8.741 1.00 94.88 108 THR A C 1
ATOM 826 O O . THR A 1 108 ? 7.599 -10.016 9.619 1.00 94.88 108 THR A O 1
ATOM 829 N N . GLY A 1 109 ? 7.217 -9.590 7.437 1.00 94.00 109 GLY A N 1
ATOM 830 C CA . GLY A 1 109 ? 7.913 -10.767 6.923 1.00 94.00 109 GLY A CA 1
ATOM 831 C C . GLY A 1 109 ? 7.128 -12.056 7.171 1.00 94.00 109 GLY A C 1
ATOM 832 O O . GLY A 1 109 ? 7.729 -13.071 7.506 1.00 94.00 109 GLY A O 1
ATOM 833 N N . GLY A 1 110 ? 5.796 -12.001 7.059 1.00 93.94 110 GLY A N 1
ATOM 834 C CA . GLY A 1 110 ? 4.902 -13.142 7.296 1.00 93.94 110 GLY A CA 1
ATOM 835 C C . GLY A 1 110 ? 4.628 -13.454 8.772 1.00 93.94 110 GLY A C 1
ATOM 836 O O . GLY A 1 110 ? 4.195 -14.557 9.088 1.00 93.94 110 GLY A O 1
ATOM 837 N N . ARG A 1 111 ? 4.879 -12.502 9.681 1.00 94.12 111 ARG A N 1
ATOM 838 C CA . ARG A 1 111 ? 4.577 -12.612 11.120 1.00 94.12 111 ARG A CA 1
ATOM 839 C C . ARG A 1 111 ? 3.493 -11.600 11.492 1.00 94.12 111 ARG A C 1
ATOM 841 O O . ARG A 1 111 ? 3.807 -10.558 12.073 1.00 94.12 111 ARG A O 1
ATOM 848 N N . PRO A 1 112 ? 2.235 -11.831 11.092 1.00 95.00 112 PRO A N 1
ATOM 849 C CA . PRO A 1 112 ? 1.214 -10.793 11.146 1.00 95.00 112 PRO A CA 1
ATOM 850 C C . PRO A 1 112 ? 0.891 -10.344 12.579 1.00 95.00 112 PRO A C 1
ATOM 852 O O . PRO A 1 112 ? 0.584 -9.179 12.806 1.00 95.00 112 PRO A O 1
ATOM 855 N N . ASP A 1 113 ? 1.075 -11.221 13.562 1.00 94.06 113 ASP A N 1
ATOM 856 C CA . ASP A 1 113 ? 0.992 -10.949 14.998 1.00 94.06 113 ASP A CA 1
ATOM 857 C C . ASP A 1 113 ? 1.954 -9.847 15.486 1.00 94.06 113 ASP A C 1
ATOM 859 O O . ASP A 1 113 ? 1.661 -9.165 16.469 1.00 94.06 113 ASP A O 1
ATOM 863 N N . ALA A 1 114 ? 3.059 -9.595 14.772 1.00 94.69 114 ALA A N 1
ATOM 864 C CA . ALA A 1 114 ? 3.984 -8.500 15.076 1.00 94.69 114 ALA A CA 1
ATOM 865 C C . ALA A 1 114 ? 3.325 -7.109 14.986 1.00 94.69 114 ALA A C 1
ATOM 867 O O . ALA A 1 114 ? 3.875 -6.135 15.496 1.00 94.69 114 ALA A O 1
ATOM 868 N N . ILE A 1 115 ? 2.144 -6.998 14.368 1.00 95.81 115 ILE A N 1
ATOM 869 C CA . ILE A 1 115 ? 1.382 -5.748 14.307 1.00 95.81 115 ILE A CA 1
ATOM 870 C C . ILE A 1 115 ? 0.582 -5.463 15.587 1.00 95.81 115 ILE A C 1
ATOM 872 O O . ILE A 1 115 ? 0.220 -4.312 15.843 1.00 95.81 115 ILE A O 1
ATOM 876 N N . LEU A 1 116 ? 0.298 -6.491 16.396 1.00 95.38 116 LEU A N 1
ATOM 877 C CA . LEU A 1 116 ? -0.633 -6.408 17.522 1.00 95.38 116 LEU A CA 1
ATOM 878 C C . LEU A 1 116 ? -0.247 -5.357 18.575 1.00 95.38 116 LEU A C 1
ATOM 880 O O . LEU A 1 116 ? -1.143 -4.617 18.992 1.00 95.38 116 LEU A O 1
ATOM 884 N N . PRO A 1 117 ? 1.027 -5.221 19.002 1.00 95.31 117 PRO A N 1
ATOM 885 C CA . PRO A 1 117 ? 1.404 -4.186 19.966 1.00 95.31 117 PRO A CA 1
ATOM 886 C C . PRO A 1 117 ? 1.068 -2.778 19.461 1.00 95.31 117 PRO A C 1
ATOM 888 O O . PRO A 1 117 ? 0.502 -1.971 20.197 1.00 95.31 117 PRO A O 1
ATOM 891 N N . PHE A 1 118 ? 1.325 -2.511 18.178 1.00 95.94 118 PHE A N 1
ATOM 892 C CA . PHE A 1 118 ? 1.052 -1.216 17.556 1.00 95.94 118 PHE A CA 1
ATOM 893 C C . PHE A 1 118 ? -0.442 -0.979 17.357 1.00 95.94 118 PHE A C 1
ATOM 895 O O . PHE A 1 118 ? -0.911 0.129 17.593 1.00 95.94 118 PHE A O 1
ATOM 902 N N . ALA A 1 119 ? -1.207 -2.008 16.978 1.00 95.44 119 ALA A N 1
ATOM 903 C CA . ALA A 1 119 ? -2.661 -1.916 16.860 1.00 95.44 119 ALA A CA 1
ATOM 904 C C . ALA A 1 119 ? -3.325 -1.600 18.212 1.00 95.44 119 ALA A C 1
ATOM 906 O O . ALA A 1 119 ? -4.220 -0.758 18.284 1.00 95.44 119 ALA A O 1
ATOM 907 N N . ARG A 1 120 ? -2.851 -2.217 19.303 1.00 94.75 120 ARG A N 1
ATOM 908 C CA . ARG A 1 120 ? -3.314 -1.911 20.667 1.00 94.75 120 ARG A CA 1
ATOM 909 C C . ARG A 1 120 ? -2.933 -0.491 21.085 1.00 94.75 120 ARG A C 1
ATOM 911 O O . ARG A 1 120 ? -3.797 0.248 21.549 1.00 94.75 120 ARG A O 1
ATOM 918 N N . ALA A 1 121 ? -1.677 -0.093 20.869 1.00 94.44 121 ALA A N 1
ATOM 919 C CA . ALA A 1 121 ? -1.208 1.261 21.167 1.00 94.44 121 ALA A CA 1
ATOM 920 C C . ALA A 1 121 ? -1.997 2.327 20.387 1.00 94.44 121 ALA A C 1
ATOM 922 O O . ALA A 1 121 ? -2.383 3.345 20.954 1.00 94.44 121 ALA A O 1
ATOM 923 N N . ALA A 1 122 ? -2.296 2.068 19.112 1.00 94.00 122 ALA A N 1
ATOM 924 C CA . ALA A 1 122 ? -3.112 2.925 18.258 1.00 94.00 122 ALA A CA 1
ATOM 925 C C . ALA A 1 122 ? -4.529 3.124 18.810 1.00 94.00 122 ALA A C 1
ATOM 927 O O . ALA A 1 122 ? -4.977 4.263 18.920 1.00 94.00 122 ALA A O 1
ATOM 928 N N . ARG A 1 123 ? -5.215 2.044 19.213 1.00 92.38 123 ARG A N 1
ATOM 929 C CA . ARG A 1 123 ? -6.555 2.130 19.825 1.00 92.38 123 ARG A CA 1
ATOM 930 C C . ARG A 1 123 ? -6.552 2.902 21.145 1.00 92.38 123 ARG A C 1
ATOM 932 O O . ARG A 1 123 ? -7.518 3.591 21.443 1.00 92.38 123 ARG A O 1
ATOM 939 N N . GLY A 1 124 ? -5.466 2.811 21.913 1.00 91.88 124 GLY A N 1
ATOM 940 C CA . GLY A 1 124 ? -5.274 3.580 23.145 1.00 91.88 124 GLY A CA 1
ATOM 941 C C . GLY A 1 124 ? -4.803 5.025 22.937 1.00 91.88 124 GLY A C 1
ATOM 942 O O . GLY A 1 124 ? -4.552 5.710 23.921 1.00 91.88 124 GLY A O 1
ATOM 943 N N . GLY A 1 125 ? -4.619 5.484 21.691 1.00 91.06 125 GLY A N 1
ATOM 944 C CA . GLY A 1 125 ? -4.078 6.818 21.395 1.00 91.06 125 GLY A CA 1
ATOM 945 C C . GLY A 1 125 ? -2.600 7.007 21.770 1.00 91.06 125 GLY A C 1
ATOM 946 O O . GLY A 1 125 ? -2.110 8.130 21.770 1.00 91.06 125 GLY A O 1
ATOM 947 N N . ALA A 1 126 ? -1.883 5.924 22.080 1.00 90.38 126 ALA A N 1
ATOM 948 C CA . ALA A 1 126 ? -0.506 5.935 22.577 1.00 90.38 126 ALA A CA 1
ATOM 949 C C . ALA A 1 126 ? 0.552 5.693 21.482 1.00 90.38 126 ALA A C 1
ATOM 951 O O . ALA A 1 126 ? 1.745 5.620 21.777 1.00 90.38 126 ALA A O 1
ATOM 952 N N . LEU A 1 127 ? 0.144 5.522 20.220 1.00 93.31 127 LEU A N 1
ATOM 953 C CA . LEU A 1 127 ? 1.079 5.281 19.121 1.00 93.31 127 LEU A CA 1
ATOM 954 C C . LEU A 1 127 ? 1.780 6.585 18.700 1.00 93.31 127 LEU A C 1
ATOM 956 O O . LEU A 1 127 ? 1.230 7.362 17.922 1.00 93.31 127 LEU A O 1
ATOM 960 N N . ASP A 1 128 ? 3.020 6.785 19.153 1.00 93.44 128 ASP A N 1
ATOM 961 C CA . ASP A 1 128 ? 3.900 7.857 18.675 1.00 93.44 128 ASP A CA 1
ATOM 962 C C . ASP A 1 128 ? 4.978 7.303 17.732 1.00 93.44 128 ASP A C 1
ATOM 964 O O . ASP A 1 128 ? 5.887 6.584 18.136 1.00 93.44 128 ASP A O 1
ATOM 968 N N . LEU A 1 129 ? 4.908 7.660 16.448 1.00 91.19 129 LEU A N 1
ATOM 969 C CA . LEU A 1 129 ? 5.900 7.229 15.458 1.00 91.19 129 LEU A CA 1
ATOM 970 C C . LEU A 1 129 ? 7.283 7.869 15.652 1.00 91.19 129 LEU A C 1
ATOM 972 O O . LEU A 1 129 ? 8.241 7.399 15.040 1.00 91.19 129 LEU A O 1
ATOM 976 N N . ARG A 1 130 ? 7.404 8.950 16.434 1.00 93.00 130 ARG A N 1
ATOM 977 C CA . ARG A 1 130 ? 8.684 9.645 16.660 1.00 93.00 130 ARG A CA 1
ATOM 978 C C . ARG A 1 130 ? 9.610 8.867 17.583 1.00 93.00 130 ARG A C 1
ATOM 980 O O . ARG A 1 130 ? 10.818 9.038 17.481 1.00 93.00 130 ARG A O 1
ATOM 987 N N . THR A 1 131 ? 9.048 8.035 18.456 1.00 91.69 131 THR A N 1
ATOM 988 C CA . THR A 1 131 ? 9.789 7.236 19.441 1.00 91.69 131 THR A CA 1
ATOM 989 C C . THR A 1 131 ? 10.120 5.833 18.933 1.00 91.69 131 THR A C 1
ATOM 991 O O . THR A 1 131 ? 10.922 5.129 19.543 1.00 91.69 131 THR A O 1
ATOM 994 N N . ILE A 1 132 ? 9.527 5.418 17.810 1.00 89.75 132 ILE A N 1
ATOM 995 C CA . ILE A 1 132 ? 9.711 4.086 17.234 1.00 89.75 132 ILE A CA 1
ATOM 996 C C . ILE A 1 132 ? 10.794 4.149 16.157 1.00 89.75 132 ILE A C 1
ATOM 998 O O . ILE A 1 132 ? 10.673 4.855 15.153 1.00 89.75 132 ILE A O 1
ATOM 1002 N N . HIS A 1 133 ? 11.846 3.358 16.340 1.00 90.00 133 HIS A N 1
ATOM 1003 C CA . HIS A 1 133 ? 12.976 3.270 15.421 1.00 90.00 133 HIS A CA 1
ATOM 1004 C C . HIS A 1 133 ? 13.295 1.814 15.070 1.00 90.00 133 HIS A C 1
ATOM 1006 O O . HIS A 1 133 ? 12.803 0.875 15.692 1.00 90.00 133 HIS A O 1
ATOM 1012 N N . GLY A 1 134 ? 14.138 1.621 14.055 1.00 89.81 134 GLY A N 1
ATOM 1013 C CA . GLY A 1 134 ? 14.622 0.296 13.676 1.00 89.81 134 GLY A CA 1
ATOM 1014 C C . GLY A 1 134 ? 13.546 -0.591 13.025 1.00 89.81 134 GLY A C 1
ATOM 1015 O O . GLY A 1 134 ? 12.716 -0.083 12.266 1.00 89.81 134 GLY A O 1
ATOM 1016 N N . PRO A 1 135 ? 13.577 -1.918 13.250 1.00 84.75 135 PRO A N 1
ATOM 1017 C CA . PRO A 1 135 ? 12.727 -2.875 12.532 1.00 84.75 135 PRO A CA 1
ATOM 1018 C C . PRO A 1 135 ? 11.229 -2.702 12.826 1.00 84.75 135 PRO A C 1
ATOM 1020 O O . PRO A 1 135 ? 10.395 -2.996 11.970 1.00 84.75 135 PRO A O 1
ATOM 1023 N N . ASP A 1 136 ? 10.897 -2.154 13.991 1.00 88.19 136 ASP A N 1
ATOM 1024 C CA . ASP A 1 136 ? 9.527 -1.938 14.465 1.00 88.19 136 ASP A CA 1
ATOM 1025 C C . ASP A 1 136 ? 8.846 -0.716 13.835 1.00 88.19 136 ASP A C 1
ATOM 1027 O O . ASP A 1 136 ? 7.623 -0.562 13.888 1.00 88.19 136 ASP A O 1
ATOM 1031 N N . TYR A 1 137 ? 9.624 0.136 13.164 1.00 92.19 137 TYR A N 1
ATOM 1032 C CA . TYR A 1 137 ? 9.119 1.341 12.520 1.00 92.19 137 TYR A CA 1
ATOM 1033 C C . TYR A 1 137 ? 8.070 1.046 11.443 1.00 92.19 137 TYR A C 1
ATOM 1035 O O . TYR A 1 137 ? 7.062 1.746 11.339 1.00 92.19 137 TYR A O 1
ATOM 1043 N N . TRP A 1 138 ? 8.288 0.016 10.622 1.00 94.81 138 TRP A N 1
ATOM 1044 C CA . TRP A 1 138 ? 7.401 -0.262 9.493 1.00 94.81 138 TRP A CA 1
ATOM 1045 C C . TRP A 1 138 ? 6.036 -0.809 9.918 1.00 94.81 138 TRP A C 1
ATOM 1047 O O . TRP A 1 138 ? 5.042 -0.277 9.416 1.00 94.81 138 TRP A O 1
ATOM 1057 N N . PRO A 1 139 ? 5.942 -1.789 10.840 1.00 96.00 139 PRO A N 1
ATOM 1058 C CA . PRO A 1 139 ? 4.665 -2.189 11.427 1.00 96.00 139 PRO A CA 1
ATOM 1059 C C . PRO A 1 139 ? 3.915 -1.006 12.049 1.00 96.00 139 PRO A C 1
ATOM 1061 O O . PRO A 1 139 ? 2.762 -0.761 11.699 1.00 96.00 139 PRO A O 1
ATOM 1064 N N . ALA A 1 140 ? 4.580 -0.202 12.883 1.00 96.00 140 ALA A N 1
ATOM 1065 C CA . ALA A 1 140 ? 3.965 0.966 13.510 1.00 96.00 140 ALA A CA 1
ATOM 1066 C C . ALA A 1 140 ? 3.423 1.965 12.478 1.00 96.00 140 ALA A C 1
ATOM 1068 O O . ALA A 1 140 ? 2.274 2.406 12.552 1.00 96.00 140 ALA A O 1
ATOM 1069 N N . ARG A 1 141 ? 4.231 2.283 11.461 1.00 96.12 141 ARG A N 1
ATOM 1070 C CA . ARG A 1 141 ? 3.842 3.181 10.370 1.00 96.12 141 ARG A CA 1
ATOM 1071 C C . ARG A 1 141 ? 2.685 2.626 9.546 1.00 96.12 141 ARG A C 1
ATOM 1073 O O . ARG A 1 141 ? 1.913 3.416 9.008 1.00 96.12 141 ARG A O 1
ATOM 1080 N N . LEU A 1 142 ? 2.571 1.305 9.416 1.00 96.19 142 LEU A N 1
ATOM 1081 C CA . LEU A 1 142 ? 1.451 0.659 8.742 1.00 96.19 142 LEU A CA 1
ATOM 1082 C C . LEU A 1 142 ? 0.146 0.891 9.513 1.00 96.19 142 LEU A C 1
ATOM 1084 O O . LEU A 1 142 ? -0.822 1.354 8.919 1.00 96.19 142 LEU A O 1
ATOM 1088 N N . VAL A 1 143 ? 0.151 0.658 10.831 1.00 96.62 143 VAL A N 1
ATOM 1089 C CA . VAL A 1 143 ? -1.009 0.920 11.703 1.00 96.62 143 VAL A CA 1
ATOM 1090 C C . VAL A 1 143 ? -1.389 2.395 11.687 1.00 96.62 143 VAL A C 1
ATOM 1092 O O . VAL A 1 143 ? -2.556 2.738 11.560 1.00 96.62 143 VAL A O 1
ATOM 1095 N N . ALA A 1 144 ? -0.412 3.298 11.732 1.00 96.00 144 ALA A N 1
ATOM 1096 C CA . ALA A 1 144 ? -0.696 4.728 11.696 1.00 96.00 144 ALA A CA 1
ATOM 1097 C C . ALA A 1 144 ? -1.424 5.180 10.413 1.00 96.00 144 ALA A C 1
ATOM 1099 O O . ALA A 1 144 ? -2.066 6.226 10.427 1.00 96.00 144 ALA A O 1
ATOM 1100 N N . GLN A 1 145 ? -1.358 4.422 9.308 1.00 95.31 145 GLN A N 1
ATOM 1101 C CA . GLN A 1 145 ? -2.116 4.745 8.093 1.00 95.31 145 GLN A CA 1
ATOM 1102 C C . GLN A 1 145 ? -3.619 4.527 8.258 1.00 95.31 145 GLN A C 1
ATOM 1104 O O . GLN A 1 145 ? -4.396 5.284 7.686 1.00 95.31 145 GLN A O 1
ATOM 1109 N N . THR A 1 146 ? -4.044 3.547 9.056 1.00 95.38 146 THR A N 1
ATOM 1110 C CA . THR A 1 146 ? -5.476 3.267 9.264 1.00 95.38 146 THR A CA 1
ATOM 1111 C C . THR A 1 146 ? -6.135 4.323 10.153 1.00 95.38 146 THR A C 1
ATOM 1113 O O . THR A 1 146 ? -7.352 4.504 10.098 1.00 95.38 146 THR A O 1
ATOM 1116 N N . LEU A 1 147 ? -5.320 5.073 10.902 1.00 94.19 147 LEU A N 1
ATOM 1117 C CA . LEU A 1 147 ? -5.713 6.224 11.714 1.00 94.19 147 LEU A CA 1
ATOM 1118 C C . LEU A 1 147 ? -5.719 7.556 10.947 1.00 94.19 147 LEU A C 1
ATOM 1120 O O . LEU A 1 147 ? -6.076 8.585 11.521 1.00 94.19 147 LEU A O 1
ATOM 1124 N N . GLN A 1 148 ? -5.299 7.584 9.678 1.00 93.06 148 GLN A N 1
ATOM 1125 C CA . GLN A 1 148 ? -5.257 8.837 8.925 1.00 93.06 148 GLN A CA 1
ATOM 1126 C C . GLN A 1 148 ? -6.670 9.407 8.707 1.00 93.06 148 GLN A C 1
ATOM 1128 O O . GLN A 1 148 ? -7.634 8.644 8.601 1.00 93.06 148 GLN A O 1
ATOM 1133 N N . PRO A 1 149 ? -6.815 10.743 8.594 1.00 93.06 149 PRO A N 1
ATOM 1134 C CA . PRO A 1 149 ? -8.116 11.380 8.377 1.00 93.06 149 PRO A CA 1
ATOM 1135 C C . PRO A 1 149 ? -8.852 10.902 7.119 1.00 93.06 149 PRO A C 1
ATOM 1137 O O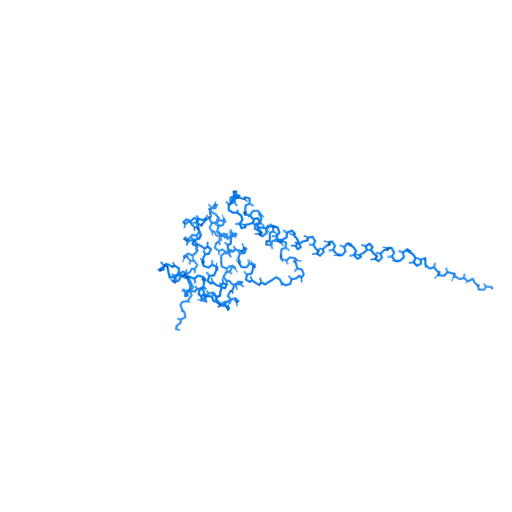 . PRO A 1 149 ? -10.069 11.011 7.042 1.00 93.06 149 PRO A O 1
ATOM 1140 N N . ASP A 1 150 ? -8.126 10.374 6.131 1.00 91.75 150 ASP A N 1
ATOM 1141 C CA . ASP A 1 150 ? -8.680 9.851 4.882 1.00 91.75 150 ASP A CA 1
ATOM 1142 C C . ASP A 1 150 ? -9.049 8.355 4.941 1.00 91.75 150 ASP A C 1
ATOM 1144 O O . ASP A 1 150 ? -9.386 7.760 3.912 1.00 91.75 150 ASP A O 1
ATOM 1148 N N . SER A 1 151 ? -8.980 7.742 6.124 1.00 95.00 151 SER A N 1
ATOM 1149 C CA . SER A 1 151 ? -9.469 6.393 6.409 1.00 95.00 151 SER A CA 1
ATOM 1150 C C . SER A 1 151 ? -10.929 6.464 6.862 1.00 95.00 151 SER A C 1
ATOM 1152 O O . SER A 1 151 ? -11.229 7.027 7.919 1.00 95.00 151 SER A O 1
ATOM 1154 N N . SER A 1 152 ? -11.842 5.921 6.052 1.00 96.19 152 SER A N 1
ATOM 1155 C CA . SER A 1 152 ? -13.267 5.841 6.400 1.00 96.19 152 SER A CA 1
ATOM 1156 C C . SER A 1 152 ? -13.525 4.866 7.552 1.00 96.19 152 SER A C 1
ATOM 1158 O O . SER A 1 152 ? -12.710 3.989 7.841 1.00 96.19 152 SER A O 1
ATOM 1160 N N . ASP A 1 153 ? -14.710 4.938 8.160 1.00 97.25 153 ASP A N 1
ATOM 1161 C CA . ASP A 1 153 ? -15.120 3.966 9.182 1.00 97.25 153 ASP A CA 1
ATOM 1162 C C . ASP A 1 153 ? -15.152 2.532 8.640 1.00 97.25 153 ASP A C 1
ATOM 1164 O O . ASP A 1 153 ? -14.820 1.595 9.360 1.00 97.25 153 ASP A O 1
ATOM 1168 N N . ARG A 1 154 ? -15.444 2.350 7.344 1.00 97.31 154 ARG A N 1
ATOM 1169 C CA . ARG A 1 154 ? -15.345 1.039 6.683 1.00 97.31 154 ARG A CA 1
ATOM 1170 C C . ARG A 1 154 ? -13.906 0.539 6.625 1.00 97.31 154 ARG A C 1
ATOM 1172 O O . ARG A 1 154 ? -13.667 -0.638 6.871 1.00 97.31 154 ARG A O 1
ATOM 1179 N N . ALA A 1 155 ? -12.952 1.418 6.318 1.00 97.38 155 ALA A N 1
ATOM 1180 C CA . ALA A 1 155 ? -11.536 1.062 6.299 1.00 97.38 155 ALA A CA 1
ATOM 1181 C C . ALA A 1 155 ? -11.034 0.687 7.701 1.00 97.38 155 ALA A C 1
ATOM 1183 O O . ALA A 1 155 ? -10.315 -0.300 7.846 1.00 97.38 155 ALA A O 1
ATOM 1184 N N . ARG A 1 156 ? -11.460 1.421 8.737 1.00 97.19 156 ARG A N 1
ATOM 1185 C CA . ARG A 1 156 ? -11.157 1.089 10.140 1.00 97.19 156 ARG A CA 1
ATOM 1186 C C . ARG A 1 156 ? -11.793 -0.234 10.563 1.00 97.19 156 ARG A C 1
ATOM 1188 O O . ARG A 1 156 ? -11.101 -1.060 11.140 1.00 97.19 156 ARG A O 1
ATOM 1195 N N . ALA A 1 157 ? -13.052 -0.476 10.202 1.00 97.50 157 ALA A N 1
ATOM 1196 C CA . ALA A 1 157 ? -13.736 -1.732 10.502 1.00 97.50 157 ALA A CA 1
ATOM 1197 C C . ALA A 1 157 ? -13.065 -2.937 9.819 1.00 97.50 157 ALA A C 1
ATOM 1199 O O . ALA A 1 157 ? -12.860 -3.965 10.458 1.00 97.50 157 ALA A O 1
ATOM 1200 N N . ALA A 1 158 ? -12.663 -2.799 8.549 1.00 98.06 158 ALA A N 1
ATOM 1201 C CA . ALA A 1 158 ? -11.904 -3.824 7.828 1.00 98.06 158 ALA A CA 1
ATOM 1202 C C . ALA A 1 158 ? -10.526 -4.078 8.460 1.00 98.06 158 ALA A C 1
ATOM 1204 O O . ALA A 1 158 ? -10.057 -5.212 8.533 1.00 98.06 158 ALA A O 1
ATOM 1205 N N . TRP A 1 159 ? -9.866 -3.027 8.949 1.00 97.75 159 TRP A N 1
ATOM 1206 C CA . TRP A 1 159 ? -8.628 -3.174 9.704 1.00 97.75 159 TRP A CA 1
ATOM 1207 C C . TRP A 1 159 ? -8.849 -3.902 11.035 1.00 97.75 159 TRP A C 1
ATOM 1209 O O . TRP A 1 159 ? -8.100 -4.817 11.380 1.00 97.75 159 TRP A O 1
ATOM 1219 N N . ASP A 1 160 ? -9.888 -3.527 11.777 1.00 96.75 160 ASP A N 1
ATOM 1220 C CA . ASP A 1 160 ? -10.208 -4.131 13.065 1.00 96.75 160 ASP A CA 1
ATOM 1221 C C . ASP A 1 160 ? -10.596 -5.605 12.935 1.00 96.75 160 ASP A C 1
ATOM 1223 O O . ASP A 1 160 ? -10.198 -6.392 13.796 1.00 96.75 160 ASP A O 1
ATOM 1227 N N . SER A 1 161 ? -11.285 -6.001 11.856 1.00 97.31 161 SER A N 1
ATOM 1228 C CA . SER A 1 161 ? -11.586 -7.412 11.588 1.00 97.31 161 SER A CA 1
ATOM 1229 C C . SER A 1 161 ? -10.312 -8.224 11.365 1.00 97.31 161 SER A C 1
ATOM 1231 O O . SER A 1 161 ? -10.176 -9.303 11.931 1.00 97.31 161 SER A O 1
ATOM 1233 N N . ILE A 1 162 ? -9.332 -7.681 10.631 1.00 97.00 162 ILE A N 1
ATOM 1234 C CA . ILE A 1 162 ? -8.025 -8.332 10.460 1.00 97.00 162 ILE A CA 1
ATOM 1235 C C . ILE A 1 162 ? -7.337 -8.491 11.812 1.00 97.00 162 ILE A C 1
ATOM 1237 O O . ILE A 1 162 ? -6.892 -9.582 12.144 1.00 97.00 162 ILE A O 1
ATOM 1241 N N . VAL A 1 163 ? -7.261 -7.422 12.610 1.00 96.62 163 VAL A N 1
ATOM 1242 C CA . VAL A 1 163 ? -6.595 -7.453 13.922 1.00 96.62 163 VAL A CA 1
ATOM 1243 C C . VAL A 1 163 ? -7.272 -8.437 14.882 1.00 96.62 163 VAL A C 1
ATOM 1245 O O . VAL A 1 163 ? -6.577 -9.064 15.678 1.00 96.62 163 VAL A O 1
ATOM 1248 N N . ALA A 1 164 ? -8.598 -8.577 14.821 1.00 95.75 164 ALA A N 1
ATOM 1249 C CA . ALA A 1 164 ? -9.358 -9.499 15.664 1.00 95.75 164 ALA A CA 1
ATOM 1250 C C . ALA A 1 164 ? -9.104 -10.981 15.334 1.00 95.75 164 ALA A C 1
ATOM 1252 O O . ALA A 1 164 ? -9.198 -11.822 16.223 1.00 95.75 164 ALA A O 1
ATOM 1253 N N . GLU A 1 165 ? -8.765 -11.301 14.084 1.00 95.75 165 GLU A N 1
ATOM 1254 C CA . GLU A 1 165 ? -8.458 -12.667 13.639 1.00 95.75 165 GLU A CA 1
ATOM 1255 C C . GLU A 1 165 ? -7.019 -13.101 13.950 1.00 95.75 165 GLU A C 1
ATOM 1257 O O . GLU A 1 165 ? -6.705 -14.292 13.897 1.00 95.75 165 GLU A O 1
ATOM 1262 N N . LEU A 1 166 ? -6.119 -12.154 14.236 1.00 93.12 166 LEU A N 1
ATOM 1263 C CA . LEU A 1 166 ? -4.720 -12.484 14.479 1.00 93.12 166 LEU A CA 1
ATOM 1264 C C . LEU A 1 166 ? -4.565 -13.252 15.796 1.00 93.12 166 LEU A C 1
ATOM 1266 O O . LEU A 1 166 ? -5.061 -12.800 16.833 1.00 93.12 166 LEU A O 1
ATOM 1270 N N . PRO A 1 167 ? -3.826 -14.376 15.797 1.00 86.44 167 PRO A N 1
ATOM 1271 C CA . PRO A 1 167 ? -3.606 -15.137 17.012 1.00 86.44 167 PRO A CA 1
ATOM 1272 C C . PRO A 1 167 ? -2.837 -14.276 18.016 1.00 86.44 167 PRO A C 1
ATOM 1274 O O . PRO A 1 167 ? -1.769 -13.734 17.713 1.00 86.44 167 PRO A O 1
ATOM 1277 N N . ALA A 1 168 ? -3.366 -14.160 19.234 1.00 74.56 168 ALA A N 1
ATOM 1278 C CA . ALA A 1 168 ? -2.562 -13.687 20.348 1.00 74.56 168 ALA A CA 1
ATOM 1279 C C . ALA A 1 168 ? -1.444 -14.714 20.567 1.00 74.56 168 ALA A C 1
ATOM 1281 O O . ALA A 1 168 ? -1.729 -15.905 20.703 1.00 74.56 168 ALA A O 1
ATOM 1282 N N . ARG A 1 169 ? -0.176 -14.279 20.567 1.00 70.00 169 ARG A N 1
ATOM 1283 C CA . ARG A 1 169 ? 0.895 -15.173 21.021 1.00 70.00 169 ARG A CA 1
ATOM 1284 C C . ARG A 1 169 ? 0.589 -15.607 22.461 1.00 70.00 169 ARG A C 1
ATOM 1286 O O . ARG A 1 169 ? 0.221 -14.727 23.246 1.00 70.00 169 ARG A O 1
ATOM 1293 N N . PRO A 1 170 ? 0.703 -16.909 22.771 1.00 59.47 170 PRO A N 1
ATOM 1294 C CA . PRO A 1 170 ? 0.657 -17.387 24.146 1.00 59.47 170 PRO A CA 1
ATOM 1295 C C . PRO A 1 170 ? 1.814 -16.815 24.973 1.00 59.47 170 PRO A C 1
ATOM 1297 O O . PRO A 1 170 ? 2.858 -16.455 24.374 1.00 59.47 170 PRO A O 1
#

Radius of gyration: 23.44 Å; chains: 1; bounding box: 60×36×82 Å

pLDDT: mean 91.68, std 8.53, range [53.88, 98.44]

Secondary structure (DSSP, 8-state):
----------HHHHHHHHHHHHHHHHHHHHHHHHHHHHHHHHHH-TTS-HHHHHHHHHHHHHHHHT-SS---HHHHHHHHHHHHHHHHHTT-HHHHHHHHHHHHHHHHTS-GGGGHHHHHHHHTT---TTS--GGGHHHHHHHHHHTSTT--HHHHHHHHHHHHHSPPP-

Foldseek 3Di:
DDDDPPPCDPPVVVVVVVVVVVVVVCCVQVVLVVLLVVLLVLLVDPVDDLVSSLVSLVSNLVSVVPHPDPDQLLSNLLSLQSNLLSCQVVVVLVSSLVSNVSSLCSLVVNQNLLLQVLLVCVVVVNLDLVPDDDSSNSSNVSNVVCVDPSRDPSSVVSVVVNSVPRDDDD

Organism: NCBI:txid690417

Sequence (170 aa):
MPARLDHTLPVGRIRFWLMVGAAVLFALVWLPGMTAAMASKGCANSAKPDATRLRLCNAAVAVGRFSIFRTEPHKFGQIYMRRGIREANLGHTDAAIADMRRAVDMVTGGRPDAILPFARAARGGALDLRTIHGPDYWPARLVAQTLQPDSSDRARAAWDSIVAELPARP